Protein AF-Q93ND8-F1 (afdb_monomer_lite)

Foldseek 3Di:
DDDDDDDDDDDDDDDDDDDDDPPPPPPPPPPPPDPDDPDDQADWDADPVGPDIDRDHDDKDWDKDWDADPQGIKIKIWIWDADVVVRDIDIDIDMDDDPSVVVPDDD

pLDDT: mean 76.72, std 18.28, range [39.56, 97.31]

Radius of gyration: 33.73 Å; chains: 1; bounding box: 39×55×92 Å

Organism: Myxococcus xanthus (NCBI:txid34)

Secondary structure (DSSP, 8-state):
------------------S------------PPP----PPPPPEEE-SSSS-EEE-SS--EEEEEEE--TT--EEEEEEEEEEGGGTEEEEEEEEE--HHHHTT---

Sequence (107 aa):
MKTPRRAAPLAALLALGGLGACASRQQAPTAAAKPEAPRAAEPVVRSTEGGFSVAIPGPVSEERRSQETDVGAVTLHTFIAVRPEVDTAYYVSYTDFPAAAVSQADP

Structure (mmCIF, N/CA/C/O backbone):
data_AF-Q93ND8-F1
#
_entry.id   AF-Q93ND8-F1
#
loop_
_atom_site.group_PDB
_atom_site.id
_atom_site.type_symbol
_atom_site.label_atom_id
_atom_site.label_alt_id
_atom_site.label_comp_id
_atom_site.label_asym_id
_atom_site.label_entity_id
_atom_site.label_seq_id
_atom_site.pdbx_PDB_ins_code
_atom_site.Cartn_x
_atom_site.Cartn_y
_atom_site.Cartn_z
_atom_site.occupancy
_atom_site.B_iso_or_equiv
_atom_site.auth_seq_id
_atom_site.auth_comp_id
_atom_site.auth_asym_id
_atom_site.auth_atom_id
_atom_site.pdbx_PDB_model_num
ATOM 1 N N . MET A 1 1 ? 1.313 7.150 -72.704 1.00 41.53 1 MET A N 1
ATOM 2 C CA . MET A 1 1 ? 1.719 5.966 -73.501 1.00 41.53 1 MET A CA 1
ATOM 3 C C . MET A 1 1 ? 0.935 4.770 -72.953 1.00 41.53 1 MET A C 1
ATOM 5 O O . MET A 1 1 ? 1.198 4.373 -71.833 1.00 41.53 1 MET A O 1
ATOM 9 N N . LYS A 1 2 ? -0.295 4.512 -73.425 1.00 39.56 2 LYS A N 1
ATOM 10 C CA . LYS A 1 2 ? -0.696 3.457 -74.390 1.00 39.56 2 LYS A CA 1
ATOM 11 C C . LYS A 1 2 ? 0.005 2.095 -74.179 1.00 39.56 2 LYS A C 1
ATOM 13 O O . LYS A 1 2 ? 1.185 1.958 -74.464 1.00 39.56 2 LYS A O 1
ATOM 18 N N . THR A 1 3 ? -0.778 1.137 -73.672 1.00 49.34 3 THR A N 1
ATOM 19 C CA . THR A 1 3 ? -0.528 -0.304 -73.452 1.00 49.34 3 THR A CA 1
ATOM 20 C C . THR A 1 3 ? -0.327 -1.095 -74.754 1.00 49.34 3 THR A C 1
ATOM 22 O O . THR A 1 3 ? -0.660 -0.600 -75.831 1.00 49.34 3 THR A O 1
ATOM 25 N N . PRO A 1 4 ? 0.170 -2.345 -74.663 1.00 57.19 4 PRO A N 1
ATOM 26 C CA . PRO A 1 4 ? -0.728 -3.494 -74.899 1.00 57.19 4 PRO A CA 1
ATOM 27 C C . PRO A 1 4 ? -0.447 -4.671 -73.932 1.00 57.19 4 PRO A C 1
ATOM 29 O O . PRO A 1 4 ? 0.693 -5.054 -73.713 1.00 57.19 4 PRO A O 1
ATOM 32 N N . ARG A 1 5 ? -1.430 -5.191 -73.183 1.00 60.38 5 ARG A N 1
ATOM 33 C CA . ARG A 1 5 ? -2.291 -6.351 -73.522 1.00 60.38 5 ARG A CA 1
ATOM 34 C C . ARG A 1 5 ? -1.624 -7.450 -74.367 1.00 60.38 5 ARG A C 1
ATOM 36 O O . ARG A 1 5 ? -1.521 -7.301 -75.580 1.00 60.38 5 ARG A O 1
ATOM 43 N N . ARG A 1 6 ? -1.376 -8.611 -73.744 1.00 61.56 6 ARG A N 1
ATOM 44 C CA . ARG A 1 6 ? -1.539 -9.940 -74.364 1.00 61.56 6 ARG A CA 1
ATOM 45 C C . ARG A 1 6 ? -2.153 -10.929 -73.359 1.00 61.56 6 ARG A C 1
ATOM 47 O O . ARG A 1 6 ? -1.532 -11.260 -72.358 1.00 61.56 6 ARG A O 1
ATOM 54 N N . ALA A 1 7 ? -3.392 -11.340 -73.642 1.00 49.03 7 ALA A N 1
ATOM 55 C CA . ALA A 1 7 ? -3.963 -12.653 -73.302 1.00 49.03 7 ALA A CA 1
ATOM 56 C C . ALA A 1 7 ? -3.318 -13.708 -74.241 1.00 49.03 7 ALA A C 1
ATOM 58 O O . ALA A 1 7 ? -2.732 -13.299 -75.242 1.00 49.03 7 ALA A O 1
ATOM 59 N N . ALA A 1 8 ? -3.325 -15.034 -74.079 1.00 49.34 8 ALA A N 1
ATOM 60 C CA . ALA A 1 8 ? -4.148 -16.067 -73.418 1.00 49.34 8 ALA A CA 1
ATOM 61 C C . ALA A 1 8 ? -3.262 -17.372 -73.370 1.00 49.34 8 ALA A C 1
ATOM 63 O O . ALA A 1 8 ? -2.070 -17.219 -73.652 1.00 49.34 8 ALA A O 1
ATOM 64 N N . PRO A 1 9 ? -3.723 -18.638 -73.156 1.00 50.69 9 PRO A N 1
ATOM 65 C CA . PRO A 1 9 ? -5.055 -19.163 -72.811 1.00 50.69 9 PRO A CA 1
ATOM 66 C C . PRO A 1 9 ? -5.106 -20.231 -71.676 1.00 50.69 9 PRO A C 1
ATOM 68 O O . PRO A 1 9 ? -4.098 -20.762 -71.218 1.00 50.69 9 PRO A O 1
ATOM 71 N N . LEU A 1 10 ? -6.343 -20.549 -71.266 1.00 51.31 10 LEU A N 1
ATOM 72 C CA . LEU A 1 10 ? -6.781 -21.750 -70.533 1.00 51.31 10 LEU A CA 1
ATOM 73 C C . LEU A 1 10 ? -6.485 -23.042 -71.322 1.00 51.31 10 LEU A C 1
ATOM 75 O O . LEU A 1 10 ? -6.782 -23.070 -72.514 1.00 51.31 10 LEU A O 1
ATOM 79 N N . ALA A 1 11 ? -6.095 -24.129 -70.641 1.00 48.09 11 ALA A N 1
ATOM 80 C CA . ALA A 1 11 ? -6.863 -25.389 -70.602 1.00 48.09 11 ALA A CA 1
ATOM 81 C C . ALA A 1 11 ? -6.125 -26.519 -69.853 1.00 48.09 11 ALA A C 1
ATOM 83 O O . ALA A 1 11 ? -4.999 -26.865 -70.182 1.00 48.09 11 ALA A O 1
ATOM 84 N N . ALA A 1 12 ? -6.853 -27.087 -68.886 1.00 52.59 12 ALA A N 1
ATOM 85 C CA . ALA A 1 12 ? -7.001 -28.507 -68.562 1.00 52.59 12 ALA A CA 1
ATOM 86 C C . ALA A 1 12 ? -5.758 -29.408 -68.456 1.00 52.59 12 ALA A C 1
ATOM 88 O O . ALA A 1 12 ? -5.098 -29.689 -69.445 1.00 52.59 12 ALA A O 1
ATOM 89 N N . LEU A 1 13 ? -5.605 -30.033 -67.284 1.00 48.34 13 LEU A N 1
ATOM 90 C CA . LEU A 1 13 ? -5.507 -31.493 -67.164 1.00 48.34 13 LEU A CA 1
ATOM 91 C C . LEU A 1 13 ? -5.875 -31.895 -65.726 1.00 48.34 13 LEU A C 1
ATOM 93 O O . LEU A 1 13 ? -5.063 -31.871 -64.806 1.00 48.34 13 LEU A O 1
ATOM 97 N N . LEU A 1 14 ? -7.155 -32.231 -65.552 1.00 50.53 14 LEU A N 1
ATOM 98 C CA . LEU A 1 14 ? -7.619 -33.119 -64.492 1.00 50.53 14 LEU A CA 1
ATOM 99 C C . LEU A 1 14 ? -7.015 -34.499 -64.770 1.00 50.53 14 LEU A C 1
ATOM 101 O O . LEU A 1 14 ? -7.372 -35.131 -65.761 1.00 50.53 14 LEU A O 1
ATOM 105 N N . ALA A 1 15 ? -6.132 -34.969 -63.895 1.00 49.25 15 ALA A N 1
ATOM 106 C CA . ALA A 1 15 ? -5.763 -36.374 -63.830 1.00 49.25 15 ALA A CA 1
ATOM 107 C C . ALA A 1 15 ? -5.951 -36.852 -62.389 1.00 49.25 15 ALA A C 1
ATOM 109 O O . ALA A 1 15 ? -5.194 -36.500 -61.487 1.00 49.25 15 ALA A O 1
ATOM 110 N N . LEU A 1 16 ? -7.017 -37.631 -62.196 1.00 50.34 16 LEU A N 1
ATOM 111 C CA . LEU A 1 16 ? -7.183 -38.514 -61.054 1.00 50.34 16 LEU A CA 1
ATOM 112 C C . LEU A 1 16 ? -6.064 -39.562 -61.068 1.00 50.34 16 LEU A C 1
ATOM 114 O O . LEU A 1 16 ? -5.862 -40.251 -62.064 1.00 50.34 16 LEU A O 1
ATOM 118 N N . GLY A 1 17 ? -5.405 -39.723 -59.931 1.00 48.12 17 GLY A N 1
ATOM 119 C CA . GLY A 1 17 ? -4.462 -40.798 -59.640 1.00 48.12 17 GLY A CA 1
ATOM 120 C C . GLY A 1 17 ? -3.679 -40.376 -58.406 1.00 48.12 17 GLY A C 1
ATOM 121 O O . GLY A 1 17 ? -3.194 -39.259 -58.345 1.00 48.12 17 GLY A O 1
ATOM 122 N N . GLY A 1 18 ? -3.564 -41.121 -57.328 1.00 46.84 18 GLY A N 1
ATOM 123 C CA . GLY A 1 18 ? -4.008 -42.443 -56.938 1.00 46.84 18 GLY A CA 1
ATOM 124 C C . GLY A 1 18 ? -3.718 -42.517 -55.435 1.00 46.84 18 GLY A C 1
ATOM 125 O O . GLY A 1 18 ? -3.041 -41.649 -54.877 1.00 46.84 18 GLY A O 1
ATOM 126 N N . LEU A 1 19 ? -4.276 -43.511 -54.756 1.00 51.91 19 LEU A N 1
ATOM 127 C CA . LEU A 1 19 ? -4.011 -43.756 -53.343 1.00 51.91 19 LEU A CA 1
ATOM 128 C C . LEU A 1 19 ? -2.505 -43.871 -53.064 1.00 51.91 19 LEU A C 1
ATOM 130 O O . LEU A 1 19 ? -1.787 -44.531 -53.810 1.00 51.91 19 LEU A O 1
ATOM 134 N N . GLY A 1 20 ? -2.067 -43.312 -51.935 1.00 53.28 20 GLY A N 1
ATOM 135 C CA . GLY A 1 20 ? -0.778 -43.649 -51.335 1.00 53.28 20 GLY A CA 1
ATOM 136 C C . GLY A 1 20 ? 0.275 -42.553 -51.421 1.00 53.28 20 GLY A C 1
ATOM 137 O O . GLY A 1 20 ? 1.253 -42.669 -52.147 1.00 53.28 20 GLY A O 1
ATOM 138 N N . ALA A 1 21 ? 0.140 -41.539 -50.574 1.00 45.06 21 ALA A N 1
ATOM 139 C CA . ALA A 1 21 ? 1.302 -40.857 -50.030 1.00 45.06 21 ALA A CA 1
ATOM 140 C C . ALA A 1 21 ? 1.008 -40.588 -48.557 1.00 45.06 21 ALA A C 1
ATOM 142 O O . ALA A 1 21 ? 0.156 -39.767 -48.220 1.00 45.06 21 ALA A O 1
ATOM 143 N N . CYS A 1 22 ? 1.677 -41.334 -47.678 1.00 51.28 22 CYS A N 1
ATOM 144 C CA . CYS A 1 22 ? 1.797 -40.983 -46.275 1.00 51.28 22 CYS A CA 1
ATOM 145 C C . CYS A 1 22 ? 2.345 -39.559 -46.233 1.00 51.28 22 CYS A C 1
ATOM 147 O O . CYS A 1 22 ? 3.538 -39.353 -46.448 1.00 51.28 22 CYS A O 1
ATOM 149 N N . ALA A 1 23 ? 1.473 -38.575 -46.013 1.00 47.78 23 ALA A N 1
ATOM 150 C CA . ALA A 1 23 ? 1.902 -37.241 -45.660 1.00 47.78 23 ALA A CA 1
ATOM 151 C C . ALA A 1 23 ? 2.633 -37.391 -44.329 1.00 47.78 23 ALA A C 1
ATOM 153 O O . ALA A 1 23 ? 2.020 -37.451 -43.262 1.00 47.78 23 ALA A O 1
ATOM 154 N N . SER A 1 24 ? 3.954 -37.545 -44.409 1.00 54.47 24 SER A N 1
ATOM 155 C CA . SER A 1 24 ? 4.855 -37.364 -43.293 1.00 54.47 24 SER A CA 1
ATOM 156 C C . SER A 1 24 ? 4.529 -35.987 -42.747 1.00 54.47 24 SER A C 1
ATOM 158 O O . SER A 1 24 ? 4.867 -34.965 -43.348 1.00 54.47 24 SER A O 1
ATOM 160 N N . ARG A 1 25 ? 3.777 -35.964 -41.649 1.00 57.06 25 ARG A N 1
ATOM 161 C CA . ARG A 1 25 ? 3.532 -34.768 -40.865 1.00 57.06 25 ARG A CA 1
ATOM 162 C C . ARG A 1 25 ? 4.903 -34.383 -40.335 1.00 57.06 25 ARG A C 1
ATOM 164 O O . ARG A 1 25 ? 5.352 -34.901 -39.318 1.00 57.06 25 ARG A O 1
ATOM 171 N N . GLN A 1 26 ? 5.619 -33.573 -41.103 1.00 54.88 26 GLN A N 1
ATOM 172 C CA . GLN A 1 26 ? 6.898 -33.030 -40.701 1.00 54.88 26 GLN A CA 1
ATOM 173 C C . GLN A 1 26 ? 6.541 -32.009 -39.631 1.00 54.88 26 GLN A C 1
ATOM 175 O O . GLN A 1 26 ? 6.214 -30.860 -39.918 1.00 54.88 26 GLN A O 1
ATOM 180 N N . GLN A 1 27 ? 6.443 -32.503 -38.396 1.00 54.25 27 GLN A N 1
ATOM 181 C CA . GLN A 1 27 ? 6.351 -31.686 -37.207 1.00 54.25 27 GLN A CA 1
ATOM 182 C C . GLN A 1 27 ? 7.522 -30.717 -37.326 1.00 54.25 27 GLN A C 1
ATOM 184 O O . GLN A 1 27 ? 8.679 -31.145 -37.300 1.00 54.25 27 GLN A O 1
ATOM 189 N N . ALA A 1 28 ? 7.225 -29.440 -37.580 1.00 60.25 28 ALA A N 1
ATOM 190 C CA . ALA A 1 28 ? 8.245 -28.409 -37.542 1.00 60.25 28 ALA A CA 1
ATOM 191 C C . ALA A 1 28 ? 9.001 -28.608 -36.224 1.00 60.25 28 ALA A C 1
ATOM 193 O O . ALA A 1 28 ? 8.336 -28.844 -35.205 1.00 60.25 28 ALA A O 1
ATOM 194 N N . PRO A 1 29 ? 10.345 -28.612 -36.235 1.00 55.72 29 PRO A N 1
ATOM 195 C CA . PRO A 1 29 ? 11.101 -28.818 -35.016 1.00 55.72 29 PRO A CA 1
ATOM 196 C C . PRO A 1 29 ? 10.582 -27.805 -34.005 1.00 55.72 29 PRO A C 1
ATOM 198 O O . PRO A 1 29 ? 10.650 -26.598 -34.242 1.00 55.72 29 PRO A O 1
ATOM 201 N N . THR A 1 30 ? 9.970 -28.304 -32.928 1.00 60.00 30 THR A N 1
ATOM 202 C CA . THR A 1 30 ? 9.607 -27.484 -31.783 1.00 60.00 30 THR A CA 1
ATOM 203 C C . THR A 1 30 ? 10.901 -26.812 -31.378 1.00 60.00 30 THR A C 1
ATOM 205 O O . THR A 1 30 ? 11.826 -27.491 -30.932 1.00 60.00 30 THR A O 1
ATOM 208 N N . ALA A 1 31 ? 11.009 -25.511 -31.653 1.00 66.88 31 ALA A N 1
ATOM 209 C CA . ALA A 1 31 ? 12.151 -24.728 -31.234 1.00 66.88 31 ALA A CA 1
ATOM 210 C C . ALA A 1 31 ? 12.304 -24.997 -29.741 1.00 66.88 31 ALA A C 1
ATOM 212 O O . ALA A 1 31 ? 11.375 -24.741 -28.971 1.00 66.88 31 ALA A O 1
ATOM 213 N N . ALA A 1 32 ? 13.417 -25.629 -29.365 1.00 64.94 32 ALA A N 1
ATOM 214 C CA . ALA A 1 32 ? 13.712 -25.910 -27.977 1.00 64.94 32 ALA A CA 1
ATOM 215 C C . ALA A 1 32 ? 13.567 -24.586 -27.227 1.00 64.94 32 ALA A C 1
ATOM 217 O O . ALA A 1 32 ? 14.223 -23.602 -27.584 1.00 64.94 32 ALA A O 1
ATOM 218 N N . ALA A 1 33 ? 12.649 -24.542 -26.259 1.00 67.25 33 ALA A N 1
ATOM 219 C CA . ALA A 1 33 ? 12.483 -23.376 -25.416 1.00 67.25 33 ALA A CA 1
ATOM 220 C C . ALA A 1 33 ? 13.857 -23.076 -24.812 1.00 67.25 33 ALA A C 1
ATOM 222 O O . ALA A 1 33 ? 14.444 -23.918 -24.128 1.00 67.25 33 ALA A O 1
ATOM 223 N N . LYS A 1 34 ? 14.410 -21.910 -25.160 1.00 69.75 34 LYS A N 1
ATOM 224 C CA . LYS A 1 34 ? 15.670 -21.431 -24.600 1.00 69.75 34 LYS A CA 1
ATOM 225 C C . LYS A 1 34 ? 15.536 -21.511 -23.074 1.00 69.75 34 LYS A C 1
ATOM 227 O O . LYS A 1 34 ? 14.499 -21.068 -22.580 1.00 69.75 34 LYS A O 1
ATOM 232 N N . PRO A 1 35 ? 16.523 -22.059 -22.340 1.00 63.09 35 PRO A N 1
ATOM 233 C CA . PRO A 1 35 ? 16.467 -22.094 -20.886 1.00 63.09 35 PRO A CA 1
ATOM 234 C C . PRO A 1 35 ? 16.175 -20.683 -20.378 1.00 63.09 35 PRO A C 1
ATOM 236 O O . PRO A 1 35 ? 16.958 -19.761 -20.627 1.00 63.09 35 PRO A O 1
ATOM 239 N N . GLU A 1 36 ? 15.009 -20.498 -19.759 1.00 64.44 36 GLU A N 1
ATOM 240 C CA . GLU A 1 36 ? 14.674 -19.235 -19.120 1.00 64.44 36 GLU A CA 1
ATOM 241 C C . GLU A 1 36 ? 15.675 -19.074 -17.980 1.00 64.44 36 GLU A C 1
ATOM 243 O O . GLU A 1 36 ? 15.782 -19.936 -17.104 1.00 64.44 36 GLU A O 1
ATOM 248 N N . ALA A 1 37 ? 16.502 -18.029 -18.062 1.00 69.56 37 ALA A N 1
ATOM 249 C CA . ALA A 1 37 ? 17.445 -17.726 -17.000 1.00 69.56 37 ALA A CA 1
ATOM 250 C C . ALA A 1 37 ? 16.659 -17.619 -15.682 1.00 69.56 37 ALA A C 1
ATOM 252 O O . ALA A 1 37 ? 15.545 -17.087 -15.706 1.00 69.56 37 ALA A O 1
ATOM 253 N N . PRO A 1 38 ? 17.193 -18.123 -14.554 1.00 64.44 38 PRO A N 1
ATOM 254 C CA . PRO A 1 38 ? 16.485 -18.062 -13.287 1.00 64.44 38 PRO A CA 1
ATOM 255 C C . PRO A 1 38 ? 16.077 -16.614 -13.012 1.00 64.44 38 PRO A C 1
ATOM 257 O O . PRO A 1 38 ? 16.933 -15.740 -12.861 1.00 64.44 38 PRO A O 1
ATOM 260 N N . ARG A 1 39 ? 14.763 -16.354 -13.015 1.00 66.50 39 ARG A N 1
ATOM 261 C CA . ARG A 1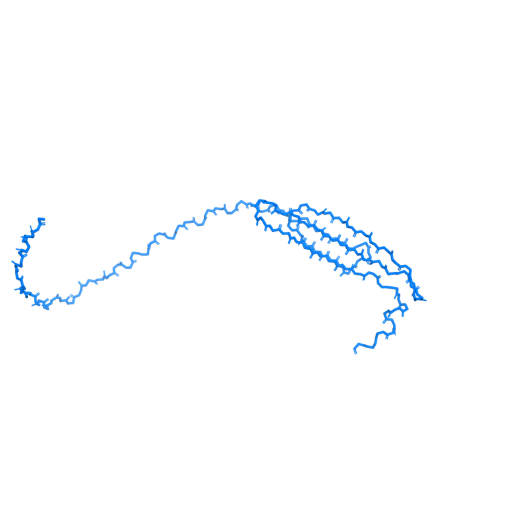 39 ? 14.218 -15.048 -12.651 1.00 66.50 39 ARG A CA 1
ATOM 262 C C . ARG A 1 39 ? 14.669 -14.762 -11.224 1.00 66.50 39 ARG A C 1
ATOM 264 O O . ARG A 1 39 ? 14.479 -15.599 -10.341 1.00 66.50 39 ARG A O 1
ATOM 271 N N . ALA A 1 40 ? 15.304 -13.611 -11.016 1.00 70.44 40 ALA A N 1
ATOM 272 C CA . ALA A 1 40 ? 15.610 -13.146 -9.673 1.00 70.44 40 ALA A CA 1
ATOM 273 C C . ALA A 1 40 ? 14.306 -13.123 -8.861 1.00 70.44 40 ALA A C 1
ATOM 275 O O . ALA A 1 40 ? 13.256 -12.757 -9.392 1.00 70.44 40 ALA A O 1
ATOM 276 N N . ALA A 1 41 ? 14.361 -13.573 -7.607 1.00 76.00 41 ALA A N 1
ATOM 277 C CA . ALA A 1 41 ? 13.190 -13.554 -6.744 1.00 76.00 41 ALA A CA 1
ATOM 278 C C . ALA A 1 41 ? 12.716 -12.105 -6.577 1.00 76.00 41 ALA A C 1
ATOM 280 O O . ALA A 1 41 ? 13.509 -11.236 -6.209 1.00 76.00 41 ALA A O 1
ATOM 281 N N . GLU A 1 42 ? 11.441 -11.855 -6.869 1.00 82.50 42 GLU A N 1
ATOM 282 C CA . GLU A 1 42 ? 10.859 -10.524 -6.715 1.00 82.50 42 GLU A CA 1
ATOM 283 C C . GLU A 1 42 ? 10.836 -10.138 -5.227 1.00 82.50 42 GLU A C 1
ATOM 285 O O . GLU A 1 42 ? 10.561 -10.995 -4.374 1.00 82.50 42 GLU A O 1
ATOM 290 N N . PRO A 1 43 ? 11.129 -8.873 -4.884 1.00 83.31 43 PRO A N 1
ATOM 291 C CA . PRO A 1 43 ? 11.085 -8.427 -3.503 1.00 83.31 43 PRO A CA 1
ATOM 292 C C . PRO A 1 43 ? 9.667 -8.558 -2.938 1.00 83.31 43 PRO A C 1
ATOM 294 O O . PRO A 1 43 ? 8.669 -8.224 -3.581 1.00 83.31 43 PRO A O 1
ATOM 297 N N . VAL A 1 44 ? 9.587 -9.055 -1.703 1.00 90.12 44 VAL A N 1
ATOM 298 C CA . VAL A 1 44 ? 8.326 -9.231 -0.982 1.00 90.12 44 VAL A CA 1
ATOM 299 C C . VAL A 1 44 ? 8.185 -8.123 0.051 1.00 90.12 44 VAL A C 1
ATOM 301 O O . VAL A 1 44 ? 8.959 -8.054 1.004 1.00 90.12 44 VAL A O 1
ATOM 304 N N . VAL A 1 45 ? 7.165 -7.290 -0.124 1.00 89.12 45 VAL A N 1
ATOM 305 C CA . VAL A 1 45 ? 6.714 -6.321 0.875 1.00 89.12 45 VAL A CA 1
ATOM 306 C C . VAL A 1 45 ? 5.826 -7.041 1.881 1.00 89.12 45 VAL A C 1
ATOM 308 O O . VAL A 1 45 ? 4.968 -7.837 1.493 1.00 89.12 45 VAL A O 1
ATOM 311 N N . ARG A 1 46 ? 6.023 -6.759 3.169 1.00 89.75 46 ARG A N 1
ATOM 312 C CA . ARG A 1 46 ? 5.210 -7.280 4.273 1.00 89.75 46 ARG A CA 1
ATOM 313 C C . ARG A 1 46 ? 4.787 -6.125 5.164 1.00 89.75 46 ARG A C 1
ATOM 315 O O . ARG A 1 46 ? 5.618 -5.259 5.436 1.00 89.75 46 ARG A O 1
ATOM 322 N N . SER A 1 47 ? 3.538 -6.131 5.619 1.00 85.31 47 SER A N 1
ATOM 323 C CA . SER A 1 47 ? 3.117 -5.207 6.674 1.00 85.31 47 SER A CA 1
ATOM 324 C C . SER A 1 47 ? 3.853 -5.521 7.976 1.00 85.31 47 SER A C 1
ATOM 326 O O . SER A 1 47 ? 4.209 -6.675 8.246 1.00 85.31 47 SER A O 1
ATOM 328 N N . THR A 1 48 ? 4.087 -4.496 8.792 1.00 79.56 48 THR A N 1
ATOM 329 C CA . THR A 1 48 ? 4.714 -4.636 10.113 1.00 79.56 48 THR A CA 1
ATOM 330 C C . THR A 1 48 ? 3.806 -5.369 11.106 1.00 79.56 48 THR A C 1
ATOM 332 O O . THR A 1 48 ? 4.281 -6.079 11.988 1.00 79.56 48 THR A O 1
ATOM 335 N N . GLU A 1 49 ? 2.501 -5.256 10.899 1.00 78.00 49 GLU A N 1
ATOM 336 C CA . GLU A 1 49 ? 1.396 -5.758 11.711 1.00 78.00 49 GLU A CA 1
ATOM 337 C C . GLU A 1 49 ? 1.065 -7.220 11.366 1.00 78.00 49 GLU A C 1
ATOM 339 O O . GLU A 1 49 ? 0.357 -7.906 12.103 1.00 78.00 49 GLU A O 1
ATOM 344 N N . GLY A 1 50 ? 1.593 -7.715 10.241 1.00 78.62 50 GLY A N 1
ATOM 345 C CA . GLY A 1 50 ? 1.205 -8.990 9.653 1.00 78.62 50 GLY A CA 1
ATOM 346 C C . GLY A 1 50 ? -0.119 -8.906 8.883 1.00 78.62 50 GLY A C 1
ATOM 347 O O . GLY A 1 50 ? -0.754 -7.861 8.783 1.00 78.62 50 GLY A O 1
ATOM 348 N N . GLY A 1 51 ? -0.518 -10.012 8.251 1.00 81.12 51 GLY A N 1
ATOM 349 C CA . GLY A 1 51 ? -1.775 -10.098 7.491 1.00 81.12 51 GLY A CA 1
ATOM 350 C C . GLY A 1 51 ? -1.708 -9.614 6.038 1.00 81.12 51 GLY A C 1
ATOM 351 O O . GLY A 1 51 ? -2.541 -10.026 5.235 1.00 81.12 51 GLY A O 1
ATOM 352 N N . PHE A 1 52 ? -0.686 -8.840 5.662 1.00 86.69 52 PHE A N 1
ATOM 353 C CA . PHE A 1 52 ? -0.450 -8.429 4.281 1.00 86.69 52 PHE A CA 1
ATOM 354 C C . PHE A 1 52 ? 0.968 -8.786 3.820 1.00 86.69 52 PHE A C 1
ATOM 356 O O . PHE A 1 52 ? 1.9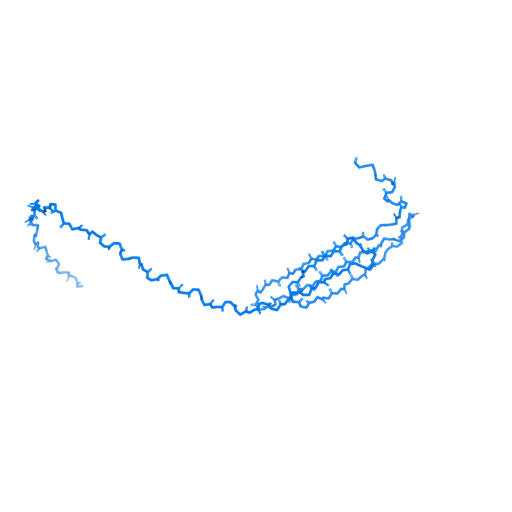64 -8.509 4.489 1.00 86.69 52 PHE A O 1
ATOM 363 N N . SER A 1 53 ? 1.057 -9.407 2.644 1.00 91.19 53 SER A N 1
ATOM 364 C CA . SER A 1 53 ? 2.319 -9.681 1.964 1.00 91.19 53 SER A CA 1
ATOM 365 C C . SER A 1 53 ? 2.094 -9.669 0.460 1.00 91.19 53 SER A C 1
ATOM 367 O O . SER A 1 53 ? 1.182 -10.329 -0.035 1.00 91.19 53 SER A O 1
ATOM 369 N N . VAL A 1 54 ? 2.961 -8.981 -0.278 1.00 91.44 54 VAL A N 1
ATOM 370 C CA . VAL A 1 54 ? 2.882 -8.907 -1.739 1.00 91.44 54 VAL A CA 1
ATOM 371 C C . VAL A 1 54 ? 4.276 -8.972 -2.352 1.00 91.44 54 VAL A C 1
ATOM 373 O O . VAL A 1 54 ? 5.197 -8.295 -1.901 1.00 91.44 54 VAL A O 1
ATOM 376 N N . ALA A 1 55 ? 4.443 -9.812 -3.371 1.00 93.19 55 ALA A N 1
ATOM 377 C CA . ALA A 1 55 ? 5.621 -9.773 -4.228 1.00 93.19 55 ALA A CA 1
ATOM 378 C C . ALA A 1 55 ? 5.387 -8.704 -5.299 1.00 93.19 55 ALA A C 1
ATOM 380 O O . ALA A 1 55 ? 4.418 -8.802 -6.055 1.00 93.19 55 ALA A O 1
ATOM 381 N N . ILE A 1 56 ? 6.239 -7.682 -5.340 1.00 91.94 56 ILE A N 1
ATOM 382 C CA . ILE A 1 56 ? 6.133 -6.587 -6.311 1.00 91.94 56 ILE A CA 1
ATOM 383 C C . ILE A 1 56 ? 7.370 -6.626 -7.195 1.00 91.94 56 ILE A C 1
ATOM 385 O O . ILE A 1 56 ? 8.475 -6.758 -6.670 1.00 91.94 56 ILE A O 1
ATOM 389 N N . PRO A 1 57 ? 7.213 -6.528 -8.523 1.00 90.00 57 PRO A N 1
ATOM 390 C CA . PRO A 1 57 ? 8.344 -6.709 -9.396 1.00 90.00 57 PRO A CA 1
ATOM 391 C C . PRO A 1 57 ? 9.258 -5.481 -9.411 1.00 90.00 57 PRO A C 1
ATOM 393 O O . PRO A 1 57 ? 8.838 -4.388 -9.794 1.00 90.00 57 PRO A O 1
ATOM 396 N N . GLY A 1 58 ? 10.533 -5.682 -9.082 1.00 87.62 58 GLY A N 1
ATOM 397 C CA . GLY A 1 58 ? 11.540 -4.616 -8.999 1.00 87.62 58 GLY A CA 1
ATOM 398 C C . GLY A 1 58 ? 11.514 -3.779 -7.704 1.00 87.62 58 GLY A C 1
ATOM 399 O O . GLY A 1 58 ? 10.792 -4.100 -6.762 1.00 87.62 58 GLY A O 1
ATOM 400 N N . PRO A 1 59 ? 12.347 -2.723 -7.613 1.00 90.19 59 PRO A N 1
ATOM 401 C CA . PRO A 1 59 ? 12.470 -1.898 -6.410 1.00 90.19 59 PRO A CA 1
ATOM 402 C C . PRO A 1 59 ? 11.164 -1.191 -6.039 1.00 90.19 59 PRO A C 1
ATOM 404 O O . PRO A 1 59 ? 10.469 -0.664 -6.906 1.00 90.19 59 PRO A O 1
ATOM 407 N N . VAL A 1 60 ? 10.878 -1.129 -4.738 1.00 93.19 60 VAL A N 1
ATOM 408 C CA . VAL A 1 60 ? 9.653 -0.536 -4.192 1.00 93.19 60 VAL A CA 1
ATOM 409 C C . VAL A 1 60 ? 10.000 0.665 -3.316 1.00 93.19 60 VAL A C 1
ATOM 411 O O . VAL A 1 60 ? 10.888 0.575 -2.469 1.00 93.19 60 VAL A O 1
ATOM 414 N N . SER A 1 61 ? 9.274 1.770 -3.479 1.00 93.31 61 SER A N 1
ATOM 415 C CA . SER A 1 61 ? 9.238 2.879 -2.518 1.00 93.31 61 SER A CA 1
ATOM 416 C C . SER A 1 61 ? 7.962 2.817 -1.679 1.00 93.31 61 SER A C 1
ATOM 418 O O . SER A 1 61 ? 6.887 2.606 -2.243 1.00 93.31 61 SER A O 1
ATOM 420 N N . GLU A 1 62 ? 8.068 3.045 -0.368 1.00 92.75 62 GLU A N 1
ATOM 421 C CA . GLU A 1 62 ? 6.918 3.171 0.537 1.00 92.75 62 GLU A CA 1
ATOM 422 C C . GLU A 1 62 ? 6.629 4.646 0.847 1.00 92.75 62 GLU A C 1
ATOM 424 O O . GLU A 1 62 ? 7.529 5.413 1.191 1.00 92.75 62 GLU A O 1
ATOM 429 N N . GLU A 1 63 ? 5.357 5.023 0.773 1.00 95.12 63 GLU A N 1
ATOM 430 C CA . GLU A 1 63 ? 4.816 6.246 1.347 1.00 95.12 63 GLU A CA 1
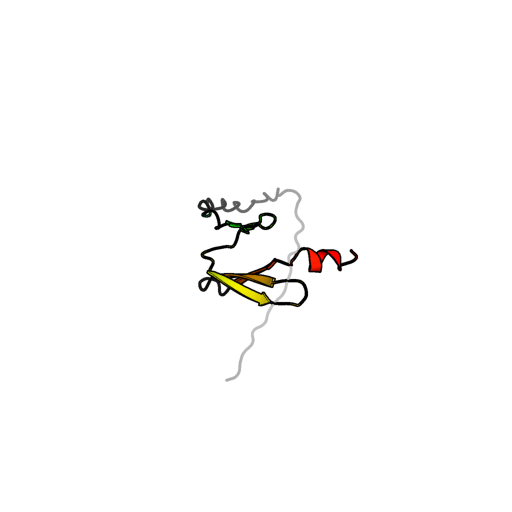ATOM 431 C C . GLU A 1 63 ? 3.825 5.892 2.461 1.00 95.12 63 GLU A C 1
ATOM 433 O O . GLU A 1 63 ? 2.975 5.013 2.300 1.00 95.12 63 GLU A O 1
ATOM 438 N N . ARG A 1 64 ? 3.911 6.616 3.581 1.00 95.44 64 ARG A N 1
ATOM 439 C CA . ARG A 1 64 ? 3.005 6.469 4.718 1.00 95.44 64 ARG A CA 1
ATOM 440 C C . ARG A 1 64 ? 2.348 7.796 5.054 1.00 95.44 64 ARG A C 1
ATOM 442 O O . ARG A 1 64 ? 3.033 8.806 5.213 1.00 95.44 64 ARG A O 1
ATOM 449 N N . ARG A 1 65 ? 1.024 7.785 5.203 1.00 97.25 65 ARG A N 1
ATOM 450 C CA . ARG A 1 65 ? 0.242 8.953 5.625 1.00 97.25 65 ARG A CA 1
ATOM 451 C C . ARG A 1 65 ? -0.667 8.561 6.775 1.00 97.25 65 ARG A C 1
ATOM 453 O O . ARG A 1 65 ? -1.476 7.655 6.620 1.00 97.25 65 ARG A O 1
ATOM 460 N N . SER A 1 66 ? -0.534 9.253 7.901 1.00 96.69 66 SER A N 1
ATOM 461 C CA . SER A 1 66 ? -1.419 9.085 9.054 1.00 96.69 66 SER A CA 1
ATOM 462 C C . SER A 1 66 ? -2.364 10.275 9.168 1.00 96.69 66 SER A C 1
ATOM 464 O O . SER A 1 66 ? -1.953 11.419 8.948 1.00 96.69 66 SER A O 1
ATOM 466 N N . GLN A 1 67 ? -3.621 9.996 9.496 1.00 97.31 67 GLN A N 1
ATOM 467 C CA . GLN A 1 67 ? -4.650 10.990 9.758 1.00 97.31 67 GLN A CA 1
ATOM 468 C C . GLN A 1 67 ? -5.366 10.657 11.067 1.00 97.31 67 GLN A C 1
ATOM 470 O O . GLN A 1 67 ? -5.902 9.563 11.230 1.00 97.31 67 GLN A O 1
ATOM 475 N N . GLU A 1 68 ? -5.413 11.628 11.976 1.00 96.94 68 GLU A N 1
ATOM 476 C CA . GLU A 1 68 ? -6.216 11.526 13.193 1.00 96.94 68 GLU A CA 1
ATOM 477 C C . GLU A 1 68 ? -7.710 11.648 12.870 1.00 96.94 68 GLU A C 1
ATOM 479 O O . GLU A 1 68 ? -8.121 12.504 12.081 1.00 96.94 68 GLU A O 1
ATOM 484 N N . THR A 1 69 ? -8.522 10.798 13.499 1.00 93.44 69 THR A N 1
ATOM 485 C CA . THR A 1 69 ? -9.989 10.802 13.399 1.00 93.44 69 THR A CA 1
ATOM 486 C C . THR A 1 69 ? -10.610 10.649 14.788 1.00 93.44 69 THR A C 1
ATOM 488 O O . THR A 1 69 ? -9.920 10.291 15.743 1.00 93.44 69 THR A O 1
ATOM 491 N N . ASP A 1 70 ? -11.925 10.842 14.906 1.00 92.31 70 ASP A N 1
ATOM 492 C CA . ASP A 1 70 ? -12.646 10.705 16.183 1.00 92.31 70 ASP A CA 1
ATOM 493 C C . ASP A 1 70 ? -12.591 9.284 16.777 1.00 92.31 70 ASP A C 1
ATOM 495 O O . ASP A 1 70 ? -12.826 9.093 17.970 1.00 92.31 70 ASP A O 1
ATOM 499 N N . VAL A 1 71 ? -12.270 8.279 15.957 1.00 92.38 71 VAL A N 1
ATOM 500 C CA . VAL A 1 71 ? -12.184 6.862 16.353 1.00 92.38 71 VAL A CA 1
ATOM 501 C C . VAL A 1 71 ? -10.743 6.335 16.388 1.00 92.38 71 VAL A C 1
ATOM 503 O O . VAL A 1 71 ? -10.532 5.133 16.557 1.00 92.38 71 VAL A O 1
ATOM 506 N N . GLY A 1 72 ? -9.753 7.227 16.266 1.00 92.88 72 GLY A N 1
ATOM 507 C CA . GLY A 1 72 ? -8.318 6.929 16.298 1.00 92.88 72 GLY A CA 1
ATOM 508 C C . GLY A 1 72 ? -7.598 7.223 14.979 1.00 92.88 72 GLY A C 1
ATOM 509 O O . GLY A 1 72 ? -8.218 7.573 13.973 1.00 92.88 72 GLY A O 1
ATOM 510 N N . ALA A 1 73 ? -6.273 7.080 14.981 1.00 94.56 73 ALA A N 1
ATOM 511 C CA . ALA A 1 73 ? -5.450 7.308 13.799 1.00 94.56 73 ALA A CA 1
ATOM 512 C C . ALA A 1 73 ? -5.699 6.243 12.720 1.00 94.56 73 ALA A C 1
ATOM 514 O O . ALA A 1 73 ? -5.667 5.044 13.000 1.00 94.56 73 ALA A O 1
ATOM 515 N N . VAL A 1 74 ? -5.892 6.692 11.482 1.00 94.75 74 VAL A N 1
ATOM 516 C CA . VAL A 1 74 ? -5.931 5.849 10.283 1.00 94.75 74 VAL A CA 1
ATOM 517 C C . VAL A 1 74 ? -4.630 6.054 9.519 1.00 94.75 74 VAL A C 1
ATOM 519 O O . VAL A 1 74 ? -4.271 7.191 9.209 1.00 94.75 74 VAL A O 1
ATOM 522 N N . THR A 1 75 ? -3.928 4.967 9.196 1.00 95.19 75 THR A N 1
ATOM 523 C CA . THR A 1 75 ? -2.657 5.040 8.461 1.00 95.19 75 THR A CA 1
ATOM 524 C C . THR A 1 75 ? -2.773 4.356 7.108 1.00 95.19 75 THR A C 1
ATOM 526 O O . THR A 1 75 ? -3.039 3.163 7.024 1.00 95.19 75 THR A O 1
ATOM 529 N N . LEU A 1 76 ? -2.549 5.109 6.035 1.00 95.00 76 LEU A N 1
ATOM 530 C CA . LEU A 1 76 ? -2.427 4.581 4.682 1.00 95.00 76 LEU A CA 1
ATOM 531 C C . LEU A 1 76 ? -0.963 4.249 4.394 1.00 95.00 76 LEU A C 1
ATOM 533 O O . LEU A 1 76 ? -0.096 5.125 4.473 1.00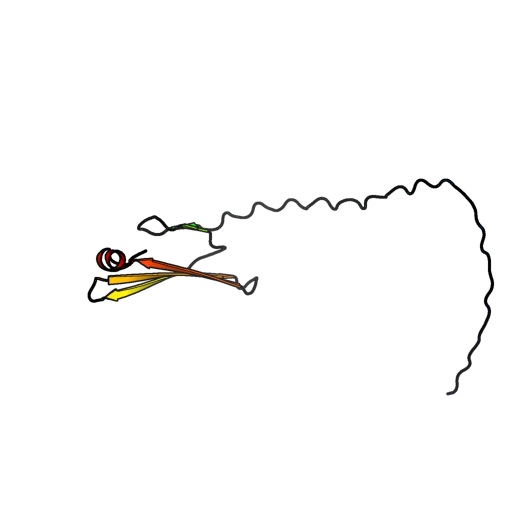 95.00 76 LEU A O 1
ATOM 537 N N . HIS A 1 77 ? -0.721 3.011 3.981 1.00 94.69 77 HIS A N 1
ATOM 538 C CA . HIS A 1 77 ? 0.547 2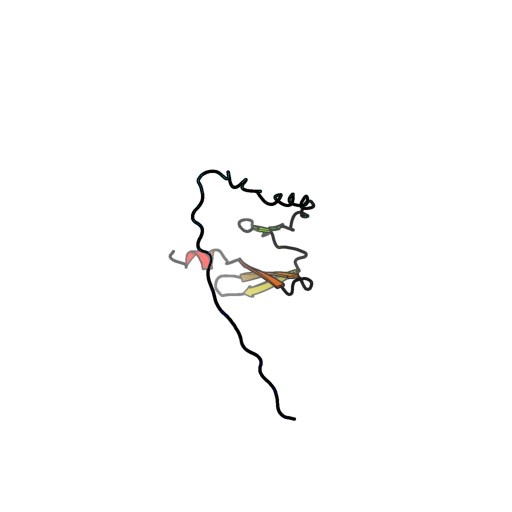.544 3.439 1.00 94.69 77 HIS A CA 1
ATOM 539 C C . HIS A 1 77 ? 0.419 2.403 1.930 1.00 94.69 77 HIS A C 1
ATOM 541 O O . HIS A 1 77 ? -0.536 1.814 1.428 1.00 94.69 77 HIS A O 1
ATOM 547 N N . THR A 1 78 ? 1.378 2.953 1.197 1.00 94.56 78 THR A N 1
ATOM 548 C CA . THR A 1 78 ? 1.413 2.941 -0.263 1.00 94.56 78 THR A CA 1
ATOM 549 C C . THR A 1 78 ? 2.769 2.453 -0.736 1.00 94.56 78 THR A C 1
ATOM 551 O O . THR A 1 78 ? 3.789 3.033 -0.393 1.00 94.56 78 THR A O 1
ATOM 554 N N . PHE A 1 79 ? 2.775 1.430 -1.579 1.00 93.94 79 PHE A N 1
ATOM 555 C CA . PHE A 1 79 ? 3.964 0.852 -2.187 1.00 93.94 79 PHE A CA 1
ATOM 556 C C . PHE A 1 79 ? 3.912 1.068 -3.692 1.00 93.94 79 PHE A C 1
ATOM 558 O O . PHE A 1 79 ? 2.931 0.709 -4.347 1.00 93.94 79 PHE A O 1
ATOM 565 N N . ILE A 1 80 ? 4.977 1.651 -4.234 1.00 94.81 80 ILE A N 1
ATOM 566 C CA . ILE A 1 80 ? 5.081 1.996 -5.651 1.00 94.81 80 ILE A CA 1
ATOM 567 C C . ILE A 1 80 ? 6.332 1.339 -6.219 1.00 94.81 80 ILE A C 1
ATOM 569 O O . ILE A 1 80 ? 7.429 1.552 -5.704 1.00 94.81 80 ILE A O 1
ATOM 573 N N . ALA A 1 81 ? 6.169 0.573 -7.295 1.00 95.00 81 ALA A N 1
ATOM 574 C CA . ALA A 1 81 ? 7.278 0.098 -8.115 1.00 95.00 81 ALA A CA 1
ATOM 575 C C . ALA A 1 81 ? 7.114 0.618 -9.538 1.00 95.00 81 ALA A C 1
ATOM 577 O O . ALA A 1 81 ? 6.108 0.351 -10.196 1.00 95.00 81 ALA A O 1
ATOM 578 N N . VAL A 1 82 ? 8.113 1.354 -10.019 1.00 95.56 82 VAL A N 1
ATOM 579 C CA . VAL A 1 82 ? 8.142 1.885 -11.385 1.00 95.56 82 VAL A CA 1
ATOM 580 C C . VAL A 1 82 ? 9.118 1.055 -12.211 1.00 95.56 82 VAL A C 1
ATOM 582 O O . VAL A 1 82 ? 10.260 0.843 -11.806 1.00 95.56 82 VAL A O 1
ATOM 585 N N . ARG A 1 83 ? 8.662 0.589 -13.374 1.00 94.06 83 ARG A N 1
ATOM 586 C CA . ARG A 1 83 ? 9.415 -0.222 -14.336 1.00 94.06 83 ARG A CA 1
ATOM 587 C C . ARG A 1 83 ? 9.539 0.550 -15.652 1.00 94.06 83 ARG A C 1
ATOM 589 O O . ARG A 1 83 ? 8.777 0.287 -16.587 1.00 94.06 83 ARG A O 1
ATOM 596 N N . PRO A 1 84 ? 10.446 1.545 -15.723 1.00 93.25 84 PRO A N 1
ATOM 597 C CA . PRO A 1 84 ? 10.578 2.409 -16.897 1.00 93.25 84 PRO A CA 1
ATOM 598 C C . PRO A 1 84 ? 10.966 1.642 -18.168 1.00 93.25 84 PRO A C 1
ATOM 600 O O . PRO A 1 84 ? 10.628 2.061 -19.268 1.00 93.25 84 PRO A O 1
ATOM 603 N N . GLU A 1 85 ? 11.638 0.498 -18.038 1.00 94.38 85 GLU A N 1
ATOM 604 C CA . GLU A 1 85 ? 12.047 -0.351 -19.157 1.00 94.38 85 GLU A CA 1
ATOM 605 C C . GLU A 1 85 ? 10.880 -1.033 -19.888 1.00 94.38 85 GLU A C 1
ATOM 607 O O . GLU A 1 85 ? 11.043 -1.462 -21.029 1.00 94.38 85 GLU A O 1
ATOM 612 N N . VAL A 1 86 ? 9.716 -1.142 -19.239 1.00 95.00 86 VAL A N 1
ATOM 613 C CA . VAL A 1 86 ? 8.489 -1.739 -19.796 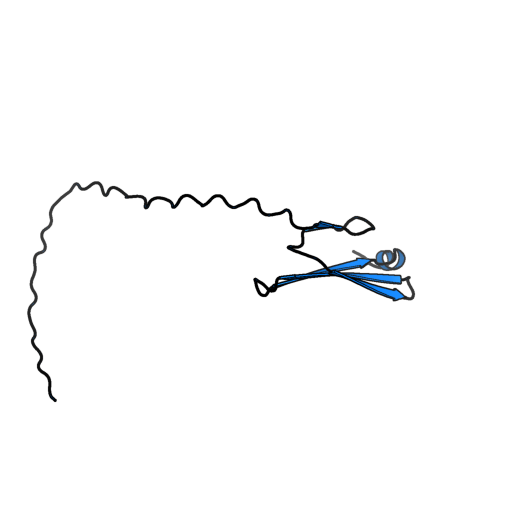1.00 95.00 86 VAL A CA 1
ATOM 614 C C . VAL A 1 86 ? 7.282 -0.806 -19.653 1.00 95.00 86 VAL A C 1
ATOM 616 O O . VAL A 1 86 ? 6.145 -1.265 -19.730 1.00 95.00 86 VAL A O 1
ATOM 619 N N . ASP A 1 87 ? 7.525 0.487 -19.418 1.00 95.31 87 ASP A N 1
ATOM 620 C CA . ASP A 1 87 ? 6.501 1.535 -19.286 1.00 95.31 87 ASP A CA 1
ATOM 621 C C . ASP A 1 87 ? 5.326 1.135 -18.368 1.00 95.31 87 ASP A C 1
ATOM 623 O O . ASP A 1 87 ? 4.151 1.251 -18.708 1.00 95.31 87 ASP A O 1
ATOM 627 N N . THR A 1 88 ? 5.649 0.557 -17.207 1.00 95.50 88 THR A N 1
ATOM 628 C CA . THR A 1 88 ? 4.654 0.020 -16.267 1.00 95.50 88 THR A CA 1
ATOM 629 C C . THR A 1 88 ? 4.936 0.505 -14.850 1.00 95.50 88 THR A C 1
ATOM 631 O O . THR A 1 88 ? 6.088 0.565 -14.423 1.00 95.50 88 THR A O 1
ATOM 634 N N . ALA A 1 89 ? 3.884 0.794 -14.084 1.00 95.19 89 ALA A N 1
ATOM 635 C CA . ALA A 1 89 ? 3.973 1.023 -12.647 1.00 95.19 89 ALA A CA 1
ATOM 636 C C . ALA A 1 89 ? 2.995 0.111 -11.898 1.00 95.19 89 ALA A C 1
ATOM 638 O O . ALA A 1 89 ? 1.865 -0.100 -12.337 1.00 95.19 89 ALA A O 1
ATOM 639 N N . TYR A 1 90 ? 3.437 -0.409 -10.757 1.00 94.56 90 TYR A N 1
ATOM 640 C CA . TYR A 1 90 ? 2.625 -1.184 -9.828 1.00 94.56 90 TYR A CA 1
ATOM 641 C C . TYR A 1 90 ? 2.361 -0.339 -8.589 1.00 94.56 90 TYR A C 1
ATOM 643 O O . TYR A 1 90 ? 3.283 0.265 -8.037 1.00 94.56 90 TYR A O 1
ATOM 651 N N . TYR A 1 91 ? 1.102 -0.316 -8.160 1.00 94.44 91 TYR A N 1
ATOM 652 C CA . TYR A 1 91 ? 0.647 0.426 -6.995 1.00 94.44 91 TYR A CA 1
ATOM 653 C C . TYR A 1 91 ? -0.123 -0.519 -6.083 1.00 94.44 91 TYR A C 1
ATOM 655 O O . TYR A 1 91 ? -1.082 -1.159 -6.518 1.00 94.44 91 TYR A O 1
ATOM 663 N N . VAL A 1 92 ? 0.304 -0.620 -4.828 1.00 93.62 92 VAL A N 1
ATOM 664 C CA . VAL A 1 92 ? -0.385 -1.424 -3.820 1.00 93.62 92 VAL A CA 1
ATOM 665 C C . VAL A 1 92 ? -0.524 -0.602 -2.557 1.00 93.62 92 VAL A C 1
ATOM 667 O O . VAL A 1 92 ? 0.442 0.003 -2.102 1.00 93.62 92 VAL A O 1
ATOM 670 N N . SER A 1 93 ? -1.715 -0.596 -1.975 1.00 93.88 93 SER A N 1
ATOM 671 C CA . SER A 1 93 ? -1.971 0.114 -0.732 1.00 93.88 93 SER A CA 1
ATOM 672 C C . SER A 1 93 ? -2.786 -0.728 0.232 1.00 93.88 93 SER A C 1
ATOM 674 O O . SER A 1 93 ? -3.697 -1.443 -0.188 1.00 93.88 93 SER A O 1
ATOM 676 N N . TYR A 1 94 ? -2.488 -0.589 1.518 1.00 92.56 94 TYR A N 1
ATOM 677 C CA . TYR A 1 94 ? -3.336 -1.073 2.599 1.00 92.56 94 TYR A CA 1
ATOM 678 C C . TYR A 1 94 ? -3.510 0.030 3.641 1.00 92.56 94 TYR A C 1
ATOM 680 O O . TYR A 1 94 ? -2.688 0.945 3.737 1.00 92.56 94 TYR A O 1
ATOM 688 N N . THR A 1 95 ? -4.602 -0.053 4.393 1.00 92.31 95 THR A N 1
ATOM 689 C CA . THR A 1 95 ? -4.955 0.943 5.400 1.00 92.31 95 THR A CA 1
ATOM 690 C C . THR A 1 95 ? -5.105 0.268 6.747 1.00 92.31 95 THR A C 1
ATOM 692 O O . THR A 1 95 ? -5.898 -0.664 6.888 1.00 92.31 95 THR A O 1
ATOM 695 N N . ASP A 1 96 ? -4.394 0.792 7.735 1.00 91.56 96 ASP A N 1
ATOM 696 C CA . ASP A 1 96 ? -4.552 0.409 9.125 1.00 91.56 96 ASP A CA 1
ATOM 697 C C . ASP A 1 96 ? -5.689 1.228 9.724 1.00 91.56 96 ASP A C 1
ATOM 699 O O . ASP A 1 96 ? -5.610 2.456 9.839 1.00 91.56 96 ASP A O 1
ATOM 703 N N . PHE A 1 97 ? -6.764 0.532 10.086 1.00 90.38 97 PHE A N 1
ATOM 704 C CA . PHE A 1 97 ? -7.888 1.111 10.805 1.00 90.38 97 PHE A CA 1
ATOM 705 C C . PHE A 1 97 ? -7.758 0.831 12.304 1.00 90.38 97 PHE A C 1
ATOM 707 O O . PHE A 1 97 ? -7.412 -0.289 12.694 1.00 90.38 97 PHE A O 1
ATOM 714 N N . PRO A 1 98 ? -8.094 1.803 13.168 1.00 90.88 98 PRO A N 1
ATOM 715 C CA . PRO A 1 98 ? -8.169 1.549 14.596 1.00 90.88 98 PRO A CA 1
ATOM 716 C C . PRO A 1 98 ? -9.295 0.546 14.881 1.00 90.88 98 PRO A C 1
ATOM 718 O O . PRO A 1 98 ? -10.335 0.550 14.219 1.00 90.88 98 PRO A O 1
ATOM 721 N N . ALA A 1 99 ? -9.120 -0.298 15.903 1.00 87.19 99 ALA A N 1
ATOM 722 C CA . ALA A 1 99 ? -10.082 -1.355 16.237 1.00 87.19 99 ALA A CA 1
ATOM 723 C C . ALA A 1 99 ? -11.516 -0.824 16.437 1.00 87.19 99 ALA A C 1
ATOM 725 O O . ALA A 1 99 ? -12.481 -1.476 16.038 1.00 87.19 99 ALA A O 1
ATOM 726 N N . ALA A 1 100 ? -11.653 0.386 16.992 1.00 85.81 100 ALA A N 1
ATOM 727 C CA . ALA A 1 100 ? -12.938 1.056 17.162 1.00 85.81 100 ALA A CA 1
ATOM 728 C C . ALA A 1 100 ? -13.655 1.313 15.823 1.00 85.81 100 ALA A C 1
ATOM 730 O O . ALA A 1 100 ? -14.863 1.102 15.741 1.00 85.81 100 ALA A O 1
ATOM 731 N N . ALA A 1 101 ? -12.929 1.686 14.763 1.00 84.38 101 ALA A N 1
ATOM 732 C CA . ALA A 1 101 ? -13.507 1.886 13.434 1.00 84.38 101 ALA A CA 1
ATOM 733 C C . ALA A 1 101 ? -13.995 0.567 12.816 1.00 84.38 101 ALA A C 1
ATOM 735 O O . ALA A 1 101 ? -15.084 0.514 12.254 1.00 84.38 101 ALA A O 1
ATOM 736 N N . VAL A 1 102 ? -13.227 -0.518 12.969 1.00 82.81 102 VAL A N 1
ATOM 737 C CA . VAL A 1 102 ? -13.607 -1.843 12.441 1.00 82.81 102 VAL A CA 1
ATOM 738 C C . VAL A 1 102 ? -14.833 -2.399 13.168 1.00 82.81 102 VAL A C 1
ATOM 740 O O . VAL A 1 102 ? -15.695 -3.000 12.542 1.00 82.81 102 VAL A O 1
ATOM 743 N N . SER A 1 103 ? -14.960 -2.153 14.476 1.00 77.81 103 SER A N 1
ATOM 744 C CA . SER A 1 103 ? -16.103 -2.631 15.272 1.00 77.81 103 SER A CA 1
ATOM 745 C C . SER A 1 103 ? -17.452 -1.995 14.908 1.00 77.81 103 SER A C 1
ATOM 747 O O . SER A 1 103 ? -18.492 -2.515 15.298 1.00 77.81 103 SER A O 1
ATOM 749 N N . GLN A 1 104 ? -17.437 -0.876 14.178 1.00 71.50 104 GLN A N 1
ATOM 750 C CA . GLN A 1 104 ? -18.639 -0.210 13.670 1.00 71.50 104 GLN A CA 1
ATOM 751 C C . GLN A 1 104 ? -19.070 -0.730 12.290 1.00 71.50 104 GLN A C 1
ATOM 753 O O . GLN A 1 104 ? -20.157 -0.388 11.829 1.00 71.50 104 GLN A O 1
ATOM 758 N N . ALA A 1 105 ? -18.230 -1.526 11.622 1.00 69.44 105 ALA A N 1
ATOM 759 C CA . ALA A 1 105 ? -18.567 -2.140 10.350 1.00 69.44 105 ALA A CA 1
ATOM 760 C C . ALA A 1 105 ? -19.359 -3.433 10.603 1.00 69.44 105 ALA A C 1
ATOM 762 O O . ALA A 1 105 ? -18.804 -4.418 11.087 1.00 69.44 105 ALA A O 1
ATOM 763 N N . ASP A 1 106 ? -20.655 -3.419 10.287 1.00 62.47 106 ASP A N 1
ATOM 764 C CA . ASP A 1 106 ? -21.462 -4.639 10.174 1.00 62.47 106 ASP A CA 1
ATOM 765 C C . ASP A 1 106 ? -21.046 -5.352 8.865 1.00 62.47 106 ASP A C 1
ATOM 767 O O . ASP A 1 106 ? -21.100 -4.710 7.809 1.00 62.47 106 ASP A O 1
ATOM 771 N N . PRO A 1 107 ? -20.555 -6.606 8.905 1.00 60.62 107 PRO A N 1
ATOM 772 C CA . PRO A 1 107 ? -20.084 -7.323 7.718 1.00 60.62 107 PRO A CA 1
ATOM 773 C C . PRO A 1 107 ? -21.202 -7.758 6.760 1.00 60.62 107 PRO A C 1
ATOM 775 O O . PRO A 1 107 ? -22.316 -8.093 7.226 1.00 60.62 107 PRO A O 1
#